Protein AF-A0A166CBW1-F1 (afdb_monomer_lite)

Radius of gyration: 19.5 Å; chains: 1; bounding box: 49×28×59 Å

Structure (mmCIF, N/CA/C/O backbone):
data_AF-A0A166CBW1-F1
#
_entry.id   AF-A0A166CBW1-F1
#
loop_
_atom_site.group_PDB
_atom_site.id
_atom_site.type_symbol
_atom_site.label_atom_id
_atom_site.label_alt_id
_atom_site.label_comp_id
_atom_site.label_asym_id
_atom_site.label_entity_id
_atom_site.label_seq_id
_atom_site.pdbx_PDB_ins_code
_atom_site.Cartn_x
_atom_site.Cartn_y
_atom_site.Cartn_z
_atom_site.occupancy
_atom_site.B_iso_or_equiv
_atom_site.auth_seq_id
_atom_site.auth_comp_id
_atom_site.auth_asym_id
_atom_site.auth_atom_id
_atom_site.pdbx_PDB_model_num
ATOM 1 N N . MET A 1 1 ? 14.545 -17.785 -44.479 1.00 46.09 1 MET A N 1
ATOM 2 C CA . MET A 1 1 ? 13.657 -17.746 -43.303 1.00 46.09 1 MET A CA 1
ATOM 3 C C . MET A 1 1 ? 14.187 -16.639 -42.418 1.00 46.09 1 MET A C 1
ATOM 5 O O . MET A 1 1 ? 15.347 -16.715 -42.050 1.00 46.09 1 MET A O 1
ATOM 9 N N . MET A 1 2 ? 13.419 -15.570 -42.216 1.00 51.09 2 MET A N 1
ATOM 10 C CA . MET A 1 2 ? 13.699 -14.625 -41.136 1.00 51.09 2 MET A CA 1
ATOM 11 C C . MET A 1 2 ? 13.224 -15.304 -39.861 1.00 51.09 2 MET A C 1
ATOM 13 O O . MET A 1 2 ? 12.076 -15.757 -39.825 1.00 51.09 2 MET A O 1
ATOM 17 N N . ASP A 1 3 ? 14.095 -15.417 -38.865 1.00 53.56 3 ASP A N 1
ATOM 18 C CA . ASP A 1 3 ? 13.648 -15.747 -37.519 1.00 53.56 3 ASP A CA 1
ATOM 19 C C . ASP A 1 3 ? 12.542 -14.754 -37.123 1.00 53.56 3 ASP A C 1
ATOM 21 O O . ASP A 1 3 ? 12.609 -13.574 -37.501 1.00 53.56 3 ASP A O 1
ATOM 25 N N . PRO A 1 4 ? 11.474 -15.210 -36.445 1.00 61.16 4 PRO A N 1
ATOM 26 C CA . PRO A 1 4 ? 10.450 -14.298 -35.963 1.00 61.16 4 PRO A CA 1
ATOM 27 C C . PRO A 1 4 ? 11.124 -13.251 -35.066 1.00 61.16 4 PRO A C 1
ATOM 29 O O . PRO A 1 4 ? 12.078 -13.598 -34.366 1.00 61.16 4 PRO A O 1
ATOM 32 N N . PRO A 1 5 ? 10.674 -11.982 -35.084 1.00 51.97 5 PRO A N 1
ATOM 33 C CA . PRO A 1 5 ? 11.230 -10.975 -34.195 1.00 51.97 5 PRO A CA 1
ATOM 34 C C . PRO A 1 5 ? 11.133 -11.515 -32.773 1.00 51.97 5 PRO A C 1
ATOM 36 O O . PRO A 1 5 ? 10.035 -11.812 -32.294 1.00 51.97 5 PRO A O 1
ATOM 39 N N . ASP A 1 6 ? 12.293 -11.701 -32.148 1.00 55.94 6 ASP A N 1
ATOM 40 C CA . ASP A 1 6 ? 12.394 -12.076 -30.751 1.00 55.94 6 ASP A CA 1
ATOM 41 C C . ASP A 1 6 ? 11.720 -10.971 -29.939 1.00 55.94 6 ASP A C 1
ATOM 43 O O . ASP A 1 6 ? 12.257 -9.885 -29.727 1.00 55.94 6 ASP A O 1
ATOM 47 N N . ASN A 1 7 ? 10.464 -11.221 -29.588 1.00 52.72 7 ASN A N 1
ATOM 48 C CA . ASN A 1 7 ? 9.661 -10.321 -28.783 1.00 52.72 7 ASN A CA 1
ATOM 49 C C . ASN A 1 7 ? 9.796 -10.661 -27.292 1.00 52.72 7 ASN A C 1
ATOM 51 O O . ASN A 1 7 ? 8.966 -10.233 -26.489 1.00 52.72 7 ASN A O 1
ATOM 55 N N . SER A 1 8 ? 10.824 -11.421 -26.894 1.00 55.44 8 SER A N 1
ATOM 56 C CA . SER A 1 8 ? 11.202 -11.531 -25.489 1.00 55.44 8 SER A CA 1
ATOM 57 C C . SER A 1 8 ? 12.019 -10.299 -25.098 1.00 55.44 8 SER A C 1
ATOM 59 O O . SER A 1 8 ? 13.226 -10.321 -24.895 1.00 55.44 8 SER A O 1
ATOM 61 N N . SER A 1 9 ? 11.356 -9.144 -25.033 1.00 59.44 9 SER A N 1
ATOM 62 C CA . SER A 1 9 ? 11.990 -7.966 -24.458 1.00 59.44 9 SER A CA 1
ATOM 63 C C . SER A 1 9 ? 12.385 -8.295 -23.014 1.00 59.44 9 SER A C 1
ATOM 65 O O . SER A 1 9 ? 11.507 -8.393 -22.154 1.00 59.44 9 SER A O 1
ATOM 67 N N . ASP A 1 10 ? 13.688 -8.410 -22.739 1.00 72.62 10 ASP A N 1
ATOM 68 C CA . ASP A 1 10 ? 14.300 -8.434 -21.396 1.00 72.62 10 ASP A CA 1
ATOM 69 C C . ASP A 1 10 ? 14.162 -7.056 -20.704 1.00 72.62 10 ASP A C 1
ATOM 71 O O . ASP A 1 10 ? 15.073 -6.502 -20.074 1.00 72.62 10 ASP A O 1
ATOM 75 N N . GLU A 1 11 ? 12.990 -6.439 -20.867 1.00 82.50 11 GLU A N 1
ATOM 76 C CA . GLU A 1 11 ? 12.645 -5.157 -20.291 1.00 82.50 11 GLU A CA 1
ATOM 77 C C . GLU A 1 11 ? 12.400 -5.356 -18.800 1.00 82.50 11 GLU A C 1
ATOM 79 O O . GLU A 1 11 ? 11.469 -6.038 -18.370 1.00 82.50 11 GLU A O 1
ATOM 84 N N . HIS A 1 12 ? 13.253 -4.724 -18.008 1.00 88.31 12 HIS A N 1
ATOM 85 C CA . HIS A 1 12 ? 13.057 -4.603 -16.579 1.00 88.31 12 HIS A CA 1
ATOM 86 C C . HIS A 1 12 ? 12.643 -3.171 -16.279 1.00 88.31 12 HIS A C 1
ATOM 88 O O . HIS A 1 12 ? 13.265 -2.209 -16.730 1.00 88.31 12 HIS A O 1
ATOM 94 N N . VAL A 1 13 ? 11.578 -3.014 -15.509 1.00 91.81 13 VAL A N 1
ATOM 95 C CA . VAL A 1 13 ? 11.060 -1.720 -15.091 1.00 91.81 13 VAL A CA 1
ATOM 96 C C . VAL A 1 13 ? 11.214 -1.575 -13.592 1.00 91.81 13 VAL A C 1
ATOM 98 O O . VAL A 1 13 ? 10.869 -2.470 -12.823 1.00 91.81 13 VAL A O 1
ATOM 101 N N . LYS A 1 14 ? 11.724 -0.431 -13.153 1.00 93.50 14 LYS A N 1
ATOM 102 C CA . LYS A 1 14 ? 11.698 -0.056 -11.745 1.00 93.50 14 LYS A CA 1
ATOM 103 C C . LYS A 1 14 ? 10.451 0.773 -11.516 1.00 93.50 14 LYS A C 1
ATOM 105 O O . LYS A 1 14 ? 10.295 1.822 -12.141 1.00 93.50 14 LYS A O 1
ATOM 110 N N . ALA A 1 15 ? 9.586 0.339 -10.612 1.00 95.00 15 ALA A N 1
ATOM 111 C CA . ALA A 1 15 ? 8.393 1.090 -10.245 1.00 95.00 15 ALA A CA 1
ATOM 112 C C . ALA A 1 15 ? 8.364 1.347 -8.739 1.00 95.00 15 ALA A C 1
ATOM 114 O O . ALA A 1 15 ? 8.660 0.452 -7.946 1.00 95.00 15 ALA A O 1
ATOM 115 N N . GLU A 1 16 ? 8.001 2.569 -8.356 1.00 96.06 16 GLU A N 1
ATOM 116 C CA . GLU A 1 16 ? 7.504 2.864 -7.015 1.00 96.06 16 GLU A CA 1
ATOM 117 C C . GLU A 1 16 ? 6.006 2.564 -6.994 1.00 96.06 16 GLU A C 1
ATOM 119 O O . GLU A 1 16 ? 5.274 2.917 -7.916 1.00 96.06 16 GLU A O 1
ATOM 124 N N . PHE A 1 17 ? 5.527 1.956 -5.923 1.00 94.31 17 PHE A N 1
ATOM 125 C CA . PHE A 1 17 ? 4.106 1.803 -5.659 1.00 94.31 17 PHE A CA 1
ATOM 126 C C . PHE A 1 17 ? 3.786 2.380 -4.282 1.00 94.31 17 PHE A C 1
ATOM 128 O O . PHE A 1 17 ? 4.501 2.190 -3.295 1.00 94.31 17 PHE A O 1
ATOM 135 N N . LYS A 1 18 ? 2.672 3.098 -4.222 1.00 97.19 18 LYS A N 1
ATOM 136 C CA . LYS A 1 18 ? 2.071 3.662 -3.021 1.00 97.19 18 LYS A CA 1
ATOM 137 C C . LYS A 1 18 ? 0.695 3.032 -2.876 1.00 97.19 18 LYS A C 1
ATOM 139 O O . LYS A 1 18 ? -0.199 3.300 -3.674 1.00 97.19 18 LYS A O 1
ATOM 144 N N . ILE A 1 19 ? 0.535 2.210 -1.848 1.00 97.62 19 ILE A N 1
ATOM 145 C CA . ILE A 1 19 ? -0.735 1.573 -1.513 1.00 97.62 19 ILE A CA 1
ATOM 146 C C . ILE A 1 19 ? -1.317 2.279 -0.292 1.00 97.62 19 ILE A C 1
ATOM 148 O O . ILE A 1 19 ? -0.668 2.383 0.752 1.00 97.62 19 ILE A O 1
ATOM 152 N N . THR A 1 20 ? -2.544 2.764 -0.432 1.00 98.19 20 THR A N 1
ATOM 153 C CA . THR A 1 20 ? -3.283 3.491 0.598 1.00 98.19 20 THR A CA 1
ATOM 154 C C . THR A 1 20 ? -4.475 2.653 1.039 1.00 98.19 20 THR A C 1
ATOM 156 O O . THR A 1 20 ? -5.394 2.435 0.259 1.00 98.19 20 THR A O 1
ATOM 159 N N . LEU A 1 21 ? -4.490 2.218 2.295 1.00 98.44 21 LEU A N 1
ATOM 160 C CA . LEU A 1 21 ? -5.687 1.717 2.964 1.00 98.44 21 LEU A CA 1
ATOM 161 C C . LEU A 1 21 ? -6.493 2.918 3.467 1.00 98.44 21 LEU A C 1
ATOM 163 O O . LEU A 1 21 ? -6.024 3.707 4.297 1.00 98.44 21 LEU A O 1
ATOM 167 N N . LYS A 1 22 ? -7.700 3.076 2.934 1.00 98.25 22 LYS A N 1
ATOM 168 C CA . LYS A 1 22 ? -8.571 4.209 3.232 1.00 98.25 22 LYS A CA 1
ATOM 169 C C . LYS A 1 22 ? -9.218 4.003 4.597 1.00 98.25 22 LYS A C 1
ATOM 171 O O . LYS A 1 22 ? -9.996 3.076 4.790 1.00 98.25 22 LYS A O 1
ATOM 176 N N . ASP A 1 23 ? -8.921 4.904 5.526 1.00 97.81 23 ASP A N 1
ATOM 177 C CA . ASP A 1 23 ? -9.861 5.226 6.602 1.00 97.81 23 ASP A CA 1
ATOM 178 C C . ASP A 1 23 ? -11.084 5.893 5.961 1.00 97.81 23 ASP A C 1
ATOM 180 O O . ASP A 1 23 ? -10.951 6.936 5.311 1.00 97.81 23 ASP A O 1
ATOM 184 N N . GLN A 1 24 ? -12.234 5.240 6.091 1.00 97.44 24 GLN A N 1
ATOM 185 C CA . GLN A 1 24 ? -13.496 5.607 5.457 1.00 97.44 24 GLN A CA 1
ATOM 186 C C . GLN A 1 24 ? -14.334 6.574 6.308 1.00 97.44 24 GLN A C 1
ATOM 188 O O . GLN A 1 24 ? -15.399 6.988 5.860 1.00 97.44 24 GLN A O 1
ATOM 193 N N . ILE A 1 25 ? -13.870 6.927 7.513 1.00 96.50 25 ILE A N 1
ATOM 194 C CA . ILE A 1 25 ? -14.605 7.748 8.484 1.00 96.50 25 ILE A CA 1
ATOM 195 C C . ILE A 1 25 ? -13.850 9.049 8.760 1.00 96.50 25 ILE A C 1
ATOM 197 O O . ILE A 1 25 ? -14.377 10.133 8.532 1.00 96.50 25 ILE A O 1
ATOM 201 N N . ASN A 1 26 ? -12.600 8.956 9.223 1.00 94.56 26 ASN A N 1
ATOM 202 C CA . ASN A 1 26 ? -11.856 10.116 9.732 1.00 94.56 26 ASN A CA 1
ATOM 203 C C . ASN A 1 26 ? -10.831 10.658 8.732 1.00 94.56 26 ASN A C 1
ATOM 205 O O . ASN A 1 26 ? -10.049 11.547 9.069 1.00 94.56 26 ASN A O 1
ATOM 209 N N . MET A 1 27 ? -10.781 10.093 7.520 1.00 93.19 27 MET A N 1
ATOM 210 C CA . MET A 1 27 ? -9.808 10.435 6.476 1.00 93.19 27 MET A CA 1
ATOM 211 C C . MET A 1 27 ? -8.336 10.227 6.883 1.00 93.19 27 MET A C 1
ATOM 213 O O . MET A 1 27 ? -7.422 10.657 6.177 1.00 93.19 27 MET A O 1
ATOM 217 N N . LYS A 1 28 ? -8.068 9.503 7.979 1.00 96.56 28 LYS A N 1
ATOM 218 C CA . LYS A 1 28 ? -6.715 9.198 8.455 1.00 96.56 28 LYS A CA 1
ATOM 219 C C . LYS A 1 28 ? -6.184 7.918 7.812 1.00 96.56 28 LYS A C 1
ATOM 221 O O . LYS A 1 28 ? -6.050 6.870 8.438 1.00 96.56 28 LYS A O 1
ATOM 226 N N . HIS A 1 29 ? -5.903 8.002 6.518 1.00 97.62 29 HIS A N 1
ATOM 227 C CA . HIS A 1 29 ? -5.494 6.848 5.724 1.00 97.62 29 HIS A CA 1
ATOM 228 C C . HIS A 1 29 ? -4.154 6.247 6.180 1.00 97.62 29 HIS A C 1
ATOM 230 O O . HIS A 1 29 ? -3.249 6.953 6.625 1.00 97.62 29 HIS A O 1
ATOM 236 N N . TYR A 1 30 ? -4.010 4.933 6.009 1.00 97.88 30 TYR A N 1
ATOM 237 C CA . TYR A 1 30 ? -2.751 4.227 6.224 1.00 97.88 30 TYR A CA 1
ATOM 238 C C . TYR A 1 30 ? -2.058 3.995 4.883 1.00 97.88 30 TYR A C 1
ATOM 240 O O . TYR A 1 30 ? -2.655 3.447 3.962 1.00 97.88 30 TYR A O 1
ATOM 248 N N . ILE A 1 31 ? -0.800 4.412 4.757 1.00 97.81 31 ILE A N 1
ATOM 249 C CA . ILE A 1 31 ? -0.070 4.394 3.486 1.00 97.81 31 ILE A CA 1
ATOM 250 C C . ILE A 1 31 ? 1.208 3.579 3.657 1.00 97.81 31 ILE A C 1
ATOM 252 O O . ILE A 1 31 ? 1.960 3.798 4.606 1.00 97.81 31 ILE A O 1
ATOM 256 N N . LYS A 1 32 ? 1.495 2.696 2.697 1.00 97.75 32 LYS A N 1
ATOM 257 C CA . LYS A 1 32 ? 2.827 2.115 2.512 1.00 97.75 32 LYS A CA 1
ATOM 258 C C . LYS A 1 32 ? 3.351 2.388 1.114 1.00 97.75 32 LYS A C 1
ATOM 260 O O . LYS A 1 32 ? 2.602 2.394 0.140 1.00 97.75 32 LYS A O 1
ATOM 265 N N . ARG A 1 33 ? 4.663 2.598 1.043 1.00 97.12 33 ARG A N 1
ATOM 266 C CA . ARG A 1 33 ? 5.416 2.795 -0.193 1.00 97.12 33 ARG A CA 1
ATOM 267 C C . ARG A 1 33 ? 6.500 1.747 -0.306 1.00 97.12 33 ARG A C 1
ATOM 269 O O . ARG A 1 33 ? 7.038 1.296 0.707 1.00 97.12 33 ARG A O 1
ATOM 276 N N . GLY A 1 34 ? 6.797 1.356 -1.527 1.00 94.88 34 GLY A N 1
ATOM 277 C CA . GLY A 1 34 ? 7.945 0.529 -1.826 1.00 94.88 34 GLY A CA 1
ATOM 278 C C . GLY A 1 34 ? 8.311 0.665 -3.286 1.00 94.88 34 GLY A C 1
ATOM 279 O O . GLY A 1 34 ? 7.589 1.273 -4.073 1.00 94.88 34 GLY A O 1
ATOM 280 N N . THR A 1 35 ? 9.452 0.089 -3.618 1.00 95.12 35 THR A N 1
ATOM 281 C CA . THR A 1 35 ? 10.009 0.145 -4.957 1.00 95.12 35 THR A CA 1
ATOM 282 C C . THR A 1 35 ? 10.544 -1.226 -5.284 1.00 95.12 35 THR A C 1
ATOM 284 O O . THR A 1 35 ? 11.209 -1.838 -4.448 1.00 95.12 35 THR A O 1
A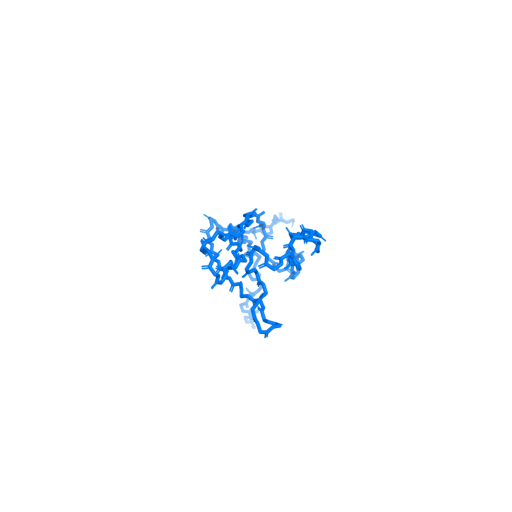TOM 287 N N . ASN A 1 36 ? 10.268 -1.704 -6.489 1.00 93.56 36 ASN A N 1
ATOM 288 C CA . ASN A 1 36 ? 10.799 -2.976 -6.943 1.00 93.56 36 ASN A CA 1
ATOM 289 C C . ASN A 1 36 ? 11.106 -2.945 -8.441 1.00 93.56 36 ASN A C 1
ATOM 291 O O . ASN A 1 36 ? 10.588 -2.101 -9.178 1.00 93.56 36 ASN A O 1
ATOM 295 N N . TRP A 1 37 ? 11.968 -3.867 -8.860 1.00 92.00 37 TRP A N 1
ATOM 296 C CA . TRP A 1 37 ? 12.161 -4.204 -10.262 1.00 92.00 37 TRP A CA 1
ATOM 297 C C . TRP A 1 37 ? 11.157 -5.279 -10.673 1.00 92.00 37 TRP A C 1
ATOM 299 O O . TRP A 1 37 ? 10.965 -6.260 -9.956 1.00 92.00 37 TRP A O 1
ATOM 309 N N . PHE A 1 38 ? 10.538 -5.078 -11.828 1.00 88.81 38 PHE A N 1
ATOM 310 C CA . PHE A 1 38 ? 9.599 -5.995 -12.457 1.00 88.81 38 PHE A CA 1
ATOM 311 C C . PHE A 1 38 ? 10.089 -6.292 -13.871 1.00 88.81 38 PHE A C 1
ATOM 313 O O . PHE A 1 38 ? 10.538 -5.391 -14.569 1.00 88.81 38 PHE A O 1
ATOM 320 N N . GLY A 1 39 ? 10.012 -7.542 -14.288 1.00 88.12 39 GLY A N 1
ATOM 321 C CA . GLY A 1 39 ? 10.478 -8.019 -15.585 1.00 88.12 39 GLY A CA 1
ATOM 322 C C . GLY A 1 39 ? 10.176 -9.510 -15.760 1.00 88.12 39 GLY A C 1
ATOM 323 O O . GLY A 1 39 ? 9.728 -10.150 -14.801 1.00 88.12 39 GLY A O 1
ATOM 324 N N . PRO A 1 40 ? 10.427 -10.076 -16.951 1.00 83.88 40 PRO A N 1
ATOM 325 C CA . PRO A 1 40 ? 10.058 -11.454 -17.291 1.00 83.88 40 PRO A CA 1
ATOM 326 C C . PRO A 1 40 ? 10.619 -12.520 -16.337 1.00 83.88 40 PRO A C 1
ATOM 328 O O . PRO A 1 40 ? 9.967 -13.529 -16.088 1.00 83.88 40 PRO A O 1
ATOM 331 N N . SER A 1 41 ? 11.809 -12.288 -15.773 1.00 81.25 41 SER A N 1
ATOM 332 C CA . SER A 1 41 ? 12.495 -13.205 -14.848 1.00 81.25 41 SER A CA 1
ATOM 333 C C . SER A 1 41 ? 12.310 -12.853 -13.363 1.00 81.25 41 SER A C 1
ATOM 335 O O . SER A 1 41 ? 12.856 -13.524 -12.486 1.00 81.25 41 SER A O 1
ATOM 337 N N . THR A 1 42 ? 11.538 -11.807 -13.051 1.00 81.19 42 THR A N 1
ATOM 338 C CA . THR A 1 42 ? 11.241 -11.411 -11.664 1.00 81.19 42 THR A CA 1
ATOM 339 C C . THR A 1 42 ? 10.019 -12.149 -11.117 1.00 81.19 42 THR A C 1
ATOM 341 O O . THR A 1 42 ? 9.215 -12.703 -11.865 1.00 81.19 42 THR A O 1
ATOM 344 N N . LEU A 1 43 ? 9.842 -12.143 -9.791 1.00 78.38 43 LEU A N 1
ATOM 345 C CA . LEU A 1 43 ? 8.605 -12.640 -9.188 1.00 78.38 43 LEU A CA 1
ATOM 346 C C . LEU A 1 43 ? 7.399 -11.886 -9.769 1.00 78.38 43 LEU A C 1
ATOM 348 O O . LEU A 1 43 ? 7.345 -10.659 -9.719 1.00 78.38 43 LEU A O 1
ATOM 352 N N . HIS A 1 44 ? 6.398 -12.637 -10.232 1.00 77.88 44 HIS A N 1
ATOM 353 C CA . HIS A 1 44 ? 5.151 -12.105 -10.800 1.00 77.88 44 HIS A CA 1
ATOM 354 C C . HIS A 1 44 ? 4.356 -11.206 -9.835 1.00 77.88 44 HIS A C 1
ATOM 356 O O . HIS A 1 44 ? 3.439 -10.502 -10.250 1.00 77.88 44 HIS A O 1
ATOM 362 N N . SER A 1 45 ? 4.682 -11.233 -8.541 1.00 81.75 45 SER A N 1
ATOM 363 C CA . SER A 1 45 ? 4.043 -10.416 -7.515 1.00 81.75 45 SER A CA 1
ATOM 364 C C . SER A 1 45 ? 5.061 -9.894 -6.511 1.00 81.75 45 SER A C 1
ATOM 366 O O . SER A 1 45 ? 6.011 -10.593 -6.155 1.00 81.75 45 SER A O 1
ATOM 368 N N . TRP A 1 46 ? 4.797 -8.706 -5.978 1.00 87.38 46 TRP A N 1
ATOM 369 C CA . TRP A 1 46 ? 5.539 -8.127 -4.867 1.00 87.38 46 TRP A CA 1
ATOM 370 C C . TRP A 1 46 ? 4.564 -7.526 -3.853 1.00 87.38 46 TRP A C 1
ATOM 372 O O . TRP A 1 46 ? 3.489 -7.047 -4.213 1.00 87.38 46 TRP A O 1
ATOM 382 N N . GLY A 1 47 ? 4.945 -7.529 -2.579 1.00 89.56 47 GLY A N 1
ATOM 383 C CA . GLY A 1 47 ? 4.172 -6.907 -1.515 1.00 89.56 47 GLY A CA 1
ATOM 384 C C . GLY A 1 47 ? 4.936 -6.874 -0.200 1.00 89.56 47 GLY A C 1
ATOM 385 O O . GLY A 1 47 ? 6.123 -7.184 -0.125 1.00 89.56 47 GLY A O 1
ATOM 386 N N . TRP A 1 48 ? 4.223 -6.540 0.870 1.00 91.81 48 TRP A N 1
ATOM 387 C CA . TRP A 1 48 ? 4.740 -6.653 2.229 1.00 91.81 48 TRP A CA 1
ATOM 388 C C . TRP A 1 48 ? 4.172 -7.911 2.874 1.00 91.81 48 TRP A C 1
ATOM 390 O O . TRP A 1 48 ? 2.955 -8.064 2.914 1.00 91.81 48 TRP A O 1
ATOM 400 N N . GLY A 1 49 ? 5.026 -8.749 3.473 1.00 91.94 49 GLY A N 1
ATOM 401 C CA . GLY A 1 49 ? 4.567 -9.907 4.258 1.00 91.94 49 GLY A CA 1
ATOM 402 C C . GLY A 1 49 ? 3.643 -9.527 5.427 1.00 91.94 49 GLY A C 1
ATOM 403 O O . GLY A 1 49 ? 2.848 -10.334 5.889 1.00 91.94 49 GLY A O 1
ATOM 404 N N . SER A 1 50 ? 3.702 -8.270 5.876 1.00 93.19 50 SER A N 1
ATOM 405 C CA . SER A 1 50 ? 2.717 -7.665 6.773 1.00 93.19 50 SER A CA 1
ATOM 406 C C . SER A 1 50 ? 2.448 -6.227 6.338 1.00 93.19 50 SER A C 1
ATOM 408 O O . SER A 1 50 ? 3.333 -5.369 6.413 1.00 93.19 50 SER A O 1
ATOM 410 N N . PHE A 1 51 ? 1.239 -5.942 5.847 1.00 95.06 51 PHE A N 1
ATOM 411 C CA . PHE A 1 51 ? 0.848 -4.588 5.445 1.00 95.06 51 PHE A CA 1
ATOM 412 C C . PHE A 1 51 ? 0.489 -3.732 6.663 1.00 95.06 51 PHE A C 1
ATOM 414 O O . PHE A 1 51 ? 1.131 -2.715 6.906 1.00 95.06 51 PHE A O 1
ATOM 421 N N . ILE A 1 52 ? -0.480 -4.190 7.455 1.00 96.38 52 ILE A N 1
ATOM 422 C CA . ILE A 1 52 ? -0.972 -3.555 8.678 1.00 96.38 52 ILE A CA 1
ATOM 423 C C . ILE A 1 52 ? -1.226 -4.648 9.731 1.00 96.38 52 ILE A C 1
ATOM 425 O O . ILE A 1 52 ? -1.672 -5.739 9.371 1.00 96.38 52 ILE A O 1
ATOM 429 N N . PRO A 1 53 ? -0.977 -4.402 11.031 1.00 96.12 53 PRO A N 1
ATOM 430 C CA . PRO A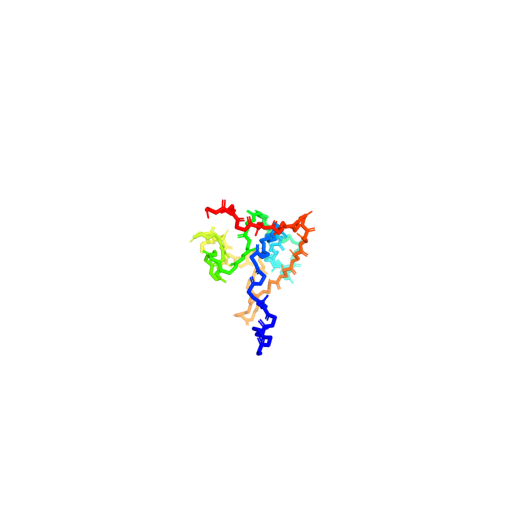 1 53 ? -1.385 -5.338 12.073 1.00 96.12 53 PRO A CA 1
ATOM 431 C C . PRO A 1 53 ? -2.904 -5.547 12.070 1.00 96.12 53 PRO A C 1
ATOM 433 O O . PRO A 1 53 ? -3.650 -4.567 12.071 1.00 96.12 53 PRO A O 1
ATOM 436 N N . LEU A 1 54 ? -3.369 -6.796 12.173 1.00 95.94 54 LEU A N 1
ATOM 437 C CA . LEU A 1 54 ? -4.806 -7.113 12.211 1.00 95.94 54 LEU A CA 1
ATOM 438 C C . LEU A 1 54 ? -5.543 -6.367 13.331 1.00 95.94 54 LEU A C 1
ATOM 440 O O . LEU A 1 54 ? -6.621 -5.831 13.105 1.00 95.94 54 LEU A O 1
ATOM 444 N N . LYS A 1 55 ? -4.911 -6.215 14.504 1.00 96.94 55 LYS A N 1
ATOM 445 C CA . LYS A 1 55 ? -5.456 -5.412 15.612 1.00 96.94 55 LYS A CA 1
ATOM 446 C C . LYS A 1 55 ? -5.780 -3.967 15.220 1.00 96.94 55 LYS A C 1
ATOM 448 O O . LYS A 1 55 ? -6.698 -3.383 15.768 1.00 96.94 55 LYS A O 1
ATOM 453 N N . ASN A 1 56 ? -5.020 -3.387 14.288 1.00 96.50 56 ASN A N 1
ATOM 454 C CA . ASN A 1 56 ? -5.260 -2.035 13.795 1.00 96.50 56 ASN A CA 1
ATOM 455 C C . ASN A 1 56 ? -6.303 -2.025 12.678 1.00 96.50 56 ASN A C 1
ATOM 457 O O . ASN A 1 56 ? -7.057 -1.068 12.590 1.00 96.50 56 ASN A O 1
ATOM 461 N N . LEU A 1 57 ? -6.330 -3.056 11.830 1.00 97.25 57 LEU A N 1
ATOM 462 C CA . LEU A 1 57 ? -7.320 -3.189 10.761 1.00 97.25 57 LEU A CA 1
ATOM 463 C C . LEU A 1 57 ? -8.743 -3.333 11.324 1.00 97.25 57 LEU A C 1
ATOM 465 O O . LEU A 1 57 ? -9.666 -2.713 10.810 1.00 97.25 57 LEU A O 1
ATOM 469 N N . HIS A 1 58 ? -8.897 -4.111 12.399 1.00 96.56 58 HIS A N 1
ATOM 470 C CA . HIS A 1 58 ? -10.181 -4.365 13.060 1.00 96.56 58 HIS A CA 1
ATOM 471 C C . HIS A 1 58 ? -10.555 -3.337 14.138 1.00 96.56 58 HIS A C 1
ATOM 473 O O . HIS A 1 58 ? -11.638 -3.421 14.718 1.00 96.56 58 HIS A O 1
ATOM 479 N N . ASP A 1 59 ? -9.686 -2.365 14.419 1.00 96.69 59 ASP A N 1
ATOM 480 C CA . ASP A 1 59 ? -10.013 -1.267 15.323 1.00 96.69 59 ASP A CA 1
ATOM 481 C C . ASP A 1 59 ? -11.038 -0.345 14.650 1.00 96.69 59 ASP A C 1
ATOM 483 O O . ASP A 1 59 ? -10.706 0.434 13.751 1.00 96.69 59 ASP A O 1
ATOM 487 N N . ARG A 1 60 ? -12.296 -0.432 15.097 1.00 94.81 60 ARG A N 1
ATOM 488 C CA . ARG A 1 60 ? -13.411 0.356 14.551 1.00 94.81 60 ARG A CA 1
ATOM 489 C C . ARG A 1 60 ? -13.154 1.861 14.622 1.00 94.81 60 ARG A C 1
ATOM 491 O 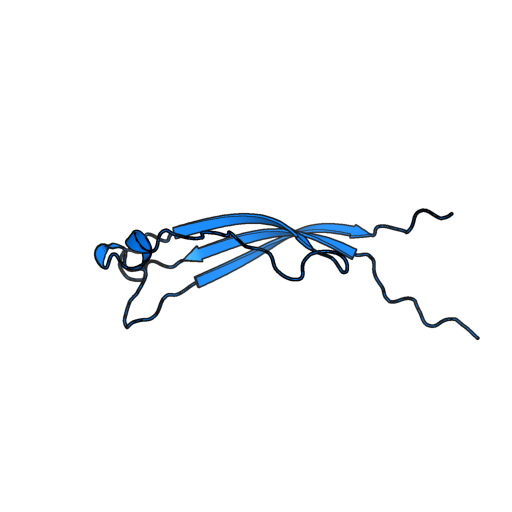O . ARG A 1 60 ? -13.614 2.583 13.743 1.00 94.81 60 ARG A O 1
ATOM 498 N N . ALA A 1 61 ? -12.380 2.337 15.602 1.00 95.50 61 ALA A N 1
ATOM 499 C CA . ALA A 1 61 ? -12.059 3.758 15.727 1.00 95.50 61 ALA A CA 1
ATOM 500 C C . ALA A 1 61 ? -11.151 4.261 14.589 1.00 95.50 61 ALA A C 1
ATOM 502 O O . ALA A 1 61 ? -11.109 5.459 14.316 1.00 95.50 61 ALA A O 1
ATOM 503 N N . LYS A 1 62 ? -10.440 3.357 13.902 1.00 96.38 62 LYS A N 1
ATOM 504 C CA . LYS A 1 62 ? -9.562 3.690 12.769 1.00 96.38 62 LYS A CA 1
ATOM 505 C C . LYS A 1 62 ? -10.275 3.704 11.419 1.00 96.38 62 LYS A C 1
ATOM 507 O O . LYS A 1 62 ? -9.653 4.077 10.431 1.00 96.38 62 LYS A O 1
ATOM 512 N N . GLY A 1 63 ? -11.537 3.274 11.358 1.00 97.50 63 GLY A N 1
ATOM 513 C CA . GLY A 1 63 ? -12.387 3.414 10.172 1.00 97.50 63 GLY A CA 1
ATOM 514 C C . GLY A 1 63 ? -11.929 2.659 8.917 1.00 97.50 63 GLY A C 1
ATOM 515 O O . GLY A 1 63 ? -12.406 2.956 7.824 1.00 97.50 63 GLY A O 1
ATOM 516 N N . PHE A 1 64 ? -11.010 1.692 9.027 1.00 98.00 64 PHE A N 1
AT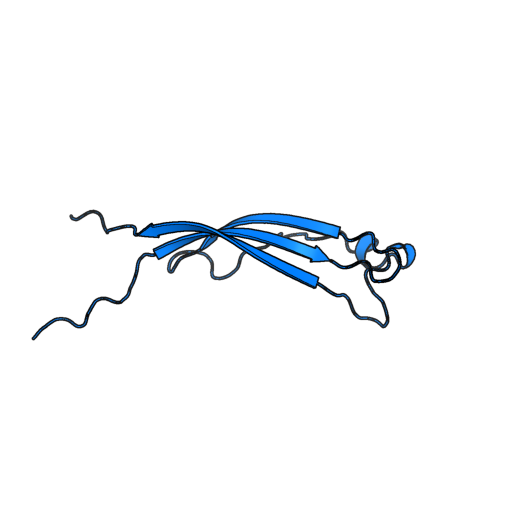OM 517 C CA . PHE A 1 64 ? -10.514 0.938 7.866 1.00 98.00 64 PHE A CA 1
ATOM 518 C C . PHE A 1 64 ? -11.521 -0.080 7.321 1.00 98.00 64 PHE A C 1
ATOM 520 O O . PHE A 1 64 ? -11.499 -0.377 6.127 1.00 98.00 64 PHE A O 1
ATOM 527 N N . ILE A 1 65 ? -12.408 -0.588 8.179 1.00 97.88 65 ILE A N 1
ATOM 528 C CA . ILE A 1 65 ? -13.518 -1.469 7.811 1.00 97.88 65 ILE A CA 1
ATOM 529 C C . ILE A 1 65 ? -14.826 -0.741 8.123 1.00 97.88 65 ILE A C 1
ATOM 531 O O . ILE A 1 65 ? -15.060 -0.349 9.266 1.00 97.88 65 ILE A O 1
ATOM 535 N N . VAL A 1 66 ? -15.668 -0.579 7.107 1.00 96.38 66 VAL A N 1
ATOM 536 C CA . VAL A 1 66 ? -17.040 -0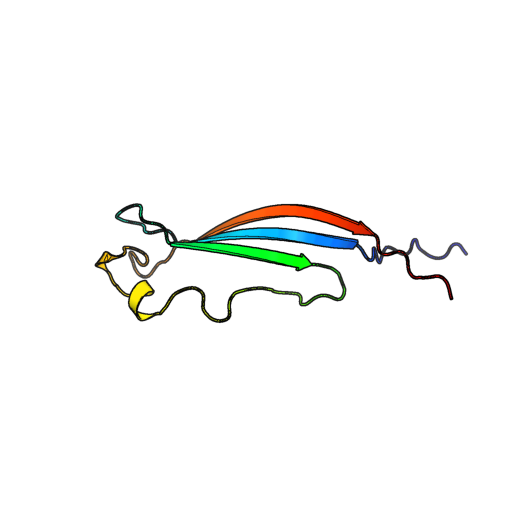.061 7.203 1.00 96.38 66 VAL A CA 1
ATOM 537 C C . VAL A 1 66 ? -17.912 -1.013 6.397 1.00 96.38 66 VAL A C 1
ATOM 539 O O . VAL A 1 66 ? -17.551 -1.329 5.266 1.00 96.38 66 VAL A O 1
ATOM 542 N N . GLU A 1 67 ? -19.002 -1.505 6.992 1.00 95.44 67 GLU A N 1
ATOM 543 C CA . GLU A 1 67 ? -19.892 -2.503 6.365 1.00 95.44 67 GLU A CA 1
ATOM 544 C C . GLU A 1 67 ? -19.127 -3.745 5.870 1.00 95.44 67 GLU A C 1
ATOM 546 O O . GLU A 1 67 ? -19.255 -4.163 4.723 1.00 95.44 67 GLU A O 1
ATOM 551 N N . ASP A 1 68 ? -18.248 -4.284 6.725 1.00 95.12 68 ASP A N 1
ATOM 552 C CA . ASP A 1 68 ? -17.362 -5.424 6.431 1.00 95.12 68 ASP A CA 1
ATOM 553 C C . ASP A 1 68 ? -16.476 -5.261 5.178 1.00 95.12 68 ASP A C 1
ATOM 555 O O . ASP A 1 68 ? -15.847 -6.208 4.708 1.00 95.12 68 ASP A O 1
ATOM 559 N N . CYS A 1 69 ? -16.343 -4.030 4.678 1.00 96.50 69 CYS A N 1
ATOM 560 C CA . CYS A 1 69 ? -15.559 -3.692 3.501 1.00 96.50 69 CYS A CA 1
ATOM 561 C C . CYS A 1 69 ? -14.378 -2.788 3.863 1.00 96.50 69 CYS A C 1
ATOM 563 O O . CYS A 1 69 ? -14.524 -1.796 4.581 1.00 96.50 69 CYS A O 1
ATOM 565 N N . CYS A 1 70 ? -13.205 -3.082 3.297 1.00 97.25 70 CYS A N 1
ATOM 566 C CA . CYS A 1 70 ? -12.042 -2.194 3.312 1.00 97.25 70 CYS A CA 1
ATOM 567 C C . CYS A 1 70 ? -11.742 -1.689 1.896 1.00 97.25 70 CYS A C 1
ATOM 569 O O . CYS A 1 70 ? -11.993 -2.382 0.910 1.00 97.25 70 CYS A O 1
ATOM 571 N N . LYS A 1 71 ? -11.217 -0.465 1.785 1.00 97.75 71 LYS A N 1
ATOM 572 C CA . LYS A 1 71 ? -10.914 0.168 0.494 1.00 97.75 71 LYS A CA 1
ATOM 573 C C . LYS A 1 71 ? -9.427 0.445 0.370 1.00 97.75 71 LYS A C 1
ATOM 575 O O . LYS A 1 71 ? -8.832 1.070 1.248 1.00 97.75 71 LYS A O 1
ATOM 580 N N . PHE A 1 72 ? -8.857 0.022 -0.751 1.00 97.50 72 PHE A N 1
ATOM 581 C CA . PHE A 1 72 ? -7.475 0.294 -1.111 1.00 97.50 72 PHE A CA 1
ATOM 582 C C . PHE A 1 72 ? -7.409 1.176 -2.354 1.00 97.50 72 PHE A C 1
ATOM 584 O O . PHE A 1 72 ? -8.195 1.021 -3.284 1.00 97.50 72 PHE A O 1
ATOM 591 N N . GLU A 1 73 ? -6.440 2.078 -2.373 1.00 97.94 73 GLU A N 1
ATOM 592 C CA . GLU A 1 73 ? -6.043 2.858 -3.541 1.00 97.94 73 GLU A CA 1
ATOM 593 C C . GLU A 1 73 ? -4.584 2.521 -3.853 1.00 97.94 73 GLU A C 1
ATOM 595 O O . GLU A 1 73 ? -3.729 2.568 -2.964 1.00 97.94 73 GLU A O 1
ATOM 600 N N . ALA A 1 74 ? -4.305 2.160 -5.103 1.00 96.88 74 ALA A N 1
ATOM 601 C CA . ALA A 1 74 ? -2.967 1.842 -5.575 1.00 96.88 74 ALA A CA 1
ATOM 602 C C . ALA A 1 74 ? -2.509 2.903 -6.576 1.00 96.88 74 ALA A C 1
ATOM 604 O O . ALA A 1 74 ? -3.152 3.122 -7.599 1.00 96.88 74 ALA A O 1
ATOM 605 N N . GLN A 1 75 ? -1.380 3.539 -6.286 1.00 97.69 75 GLN A N 1
ATOM 606 C CA . GLN A 1 75 ? -0.694 4.438 -7.203 1.00 97.69 75 GLN A CA 1
ATOM 607 C C . GLN A 1 75 ? 0.643 3.807 -7.582 1.00 97.69 75 GLN A C 1
ATOM 609 O O . GLN A 1 75 ? 1.429 3.459 -6.703 1.00 97.69 75 GLN A O 1
ATOM 614 N N . ILE A 1 76 ? 0.894 3.666 -8.881 1.00 95.31 76 ILE A N 1
ATOM 615 C CA . ILE A 1 76 ? 2.122 3.082 -9.425 1.00 95.31 76 ILE A CA 1
ATOM 616 C C . ILE A 1 76 ? 2.821 4.155 -10.254 1.00 95.31 76 ILE A C 1
ATOM 618 O O . ILE A 1 76 ? 2.218 4.749 -11.145 1.00 95.31 76 ILE A O 1
ATOM 622 N N . THR A 1 77 ? 4.093 4.387 -9.959 1.00 97.00 77 THR A N 1
ATOM 623 C CA . THR A 1 77 ? 4.947 5.345 -10.654 1.00 97.00 77 THR A CA 1
ATOM 624 C C . THR A 1 77 ? 6.105 4.589 -11.282 1.00 97.00 77 THR A C 1
ATOM 626 O O . THR A 1 77 ? 6.949 4.028 -10.582 1.00 97.00 77 THR A O 1
ATOM 629 N N . LEU A 1 78 ? 6.165 4.590 -12.610 1.00 95.62 78 LEU A N 1
ATOM 630 C CA . LEU A 1 78 ? 7.327 4.096 -13.337 1.00 95.62 78 LEU A CA 1
ATOM 631 C C . LEU A 1 78 ? 8.513 5.038 -13.087 1.00 95.62 78 LEU A C 1
ATOM 633 O O . LEU A 1 78 ? 8.421 6.230 -13.365 1.00 95.62 78 LEU A O 1
ATOM 637 N N . LEU A 1 79 ? 9.614 4.503 -12.563 1.00 95.50 79 LEU A N 1
ATOM 638 C CA . LEU A 1 79 ? 10.828 5.270 -12.281 1.00 95.50 79 LEU A CA 1
ATOM 639 C C . LEU A 1 79 ? 11.831 5.170 -13.427 1.00 95.50 79 LEU A C 1
ATOM 641 O O . LEU A 1 79 ? 12.380 6.180 -13.857 1.00 95.50 79 LEU A O 1
ATOM 645 N N . CYS A 1 80 ? 12.085 3.957 -13.919 1.00 92.94 80 CYS A N 1
ATOM 646 C CA . CYS A 1 80 ? 12.937 3.742 -15.083 1.00 92.94 80 CYS A CA 1
ATOM 647 C C . CYS A 1 80 ? 12.626 2.416 -15.776 1.00 92.94 80 CYS A C 1
ATOM 649 O O . CYS A 1 80 ? 12.001 1.522 -15.203 1.00 92.94 80 CYS A O 1
ATOM 651 N N . LYS A 1 81 ? 13.087 2.309 -17.019 1.00 90.56 81 LYS A N 1
ATOM 652 C CA . LYS A 1 81 ? 13.041 1.105 -17.844 1.00 90.56 81 LYS A CA 1
ATOM 653 C C . LYS A 1 81 ? 14.462 0.790 -18.277 1.00 90.56 81 LYS A C 1
ATOM 655 O O . LYS A 1 81 ? 15.210 1.704 -18.624 1.00 90.56 81 LYS A O 1
ATOM 660 N N . THR A 1 82 ? 14.834 -0.476 -18.248 1.00 86.38 82 THR A N 1
ATOM 661 C CA . THR A 1 82 ? 16.132 -0.948 -18.717 1.00 86.38 82 THR A CA 1
ATOM 662 C C . THR A 1 82 ? 15.918 -2.069 -19.710 1.00 86.38 82 THR A C 1
ATOM 664 O O . THR A 1 82 ? 15.192 -3.018 -19.422 1.00 86.38 82 THR A O 1
ATOM 667 N N . HIS A 1 83 ? 16.596 -1.971 -20.847 1.00 74.19 83 HIS A N 1
ATOM 668 C CA . HIS A 1 83 ? 16.773 -3.081 -21.766 1.00 74.19 83 HIS A CA 1
ATOM 669 C C . HIS A 1 83 ? 18.105 -3.731 -21.415 1.00 74.19 83 HIS A C 1
ATOM 671 O O . HIS A 1 83 ? 19.162 -3.167 -21.709 1.00 74.19 83 HIS A O 1
ATOM 677 N N . LEU A 1 84 ? 18.065 -4.873 -20.731 1.00 61.25 84 LEU A N 1
ATOM 678 C CA . LEU A 1 84 ? 19.256 -5.700 -20.617 1.00 61.25 84 LEU A CA 1
ATOM 679 C C . LEU A 1 84 ? 19.437 -6.352 -21.985 1.00 61.25 84 LEU A C 1
ATOM 681 O O . LEU A 1 84 ? 18.639 -7.188 -22.388 1.00 61.25 84 LEU A O 1
ATOM 685 N N . LYS A 1 85 ? 20.436 -5.901 -22.746 1.00 56.00 85 LYS A N 1
ATOM 686 C CA . LYS A 1 85 ? 20.909 -6.702 -23.872 1.00 56.00 85 LYS A CA 1
ATOM 687 C C . LYS A 1 85 ? 21.650 -7.896 -23.269 1.00 56.00 85 LYS A C 1
ATOM 689 O O . LYS A 1 85 ? 22.471 -7.656 -22.374 1.00 56.00 85 LYS A O 1
ATOM 694 N N . PRO A 1 86 ? 21.381 -9.135 -23.711 1.00 55.16 86 PRO A N 1
ATOM 695 C CA . PRO A 1 86 ? 22.237 -10.260 -23.372 1.00 55.16 86 PRO A CA 1
ATOM 696 C C . PRO A 1 86 ? 23.694 -9.864 -23.639 1.00 55.16 86 PRO A C 1
ATOM 698 O O . PRO A 1 86 ? 23.981 -9.236 -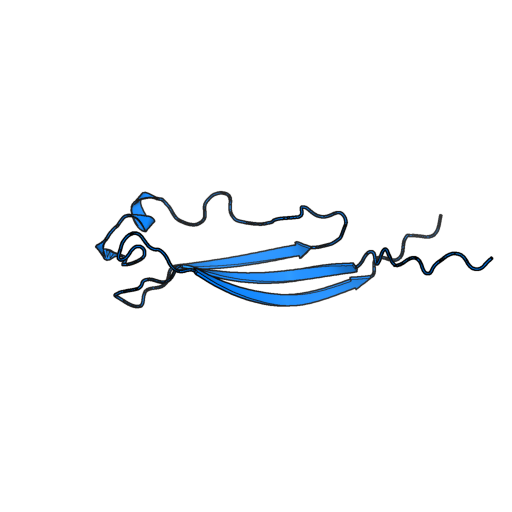24.658 1.00 55.16 86 PRO A O 1
ATOM 701 N N . LEU A 1 87 ? 24.600 -10.143 -22.698 1.00 55.31 87 LEU A N 1
ATOM 702 C CA . LEU A 1 87 ? 26.028 -10.009 -22.978 1.00 55.31 87 LEU A CA 1
ATOM 703 C C . LEU A 1 87 ? 26.348 -11.057 -24.047 1.00 55.31 87 LEU A C 1
ATOM 705 O O . LEU A 1 87 ? 26.255 -12.249 -23.757 1.00 55.31 87 LEU A O 1
ATOM 709 N N . ASP A 1 88 ? 26.660 -10.611 -25.262 1.00 54.94 88 ASP A N 1
ATOM 710 C CA . ASP A 1 88 ? 27.076 -11.492 -26.352 1.00 54.94 88 ASP A CA 1
ATOM 711 C C . ASP A 1 88 ? 28.256 -12.366 -25.869 1.00 54.94 88 ASP A C 1
ATOM 713 O O . ASP A 1 88 ? 29.274 -11.835 -25.412 1.00 54.94 88 ASP A O 1
ATOM 717 N N . SER A 1 89 ? 28.084 -13.694 -25.907 1.00 43.31 89 SER A N 1
ATOM 718 C CA . SER A 1 89 ? 29.097 -14.707 -25.561 1.00 43.31 89 SER A CA 1
ATOM 719 C C . SER A 1 89 ? 29.814 -15.235 -26.792 1.00 43.31 89 SER A C 1
ATOM 721 O O . SER A 1 89 ? 29.080 -15.590 -27.744 1.00 43.31 89 SER A O 1
#

Sequence (89 aa):
MMDPPDNSSDEHVKAEFKITLKDQINMKHYIKRGTNWFGPSTLHSWGWGSFIPLKNLHDRAKGFIVEDCCKFEAQITLLCKTHLKPLDS

Foldseek 3Di:
DPDDPPPQQQKKWKKKKKKWWAQPPPRPIDIDIDIDIDGPPDPPDDDDPDRDPPVLCPPVVSNQADPNDIDMDMDMGTDDMDGPDPPDD

Secondary structure (DSSP, 8-state):
-PPPP-----EEEEEEEEEEEEPSSS---EEEEEEEEESTTS-S----S-SS-HHHHS-GGGTS-BTTB-EEEEEEEEEEEEE------

Organism: Daucus carota subsp. sativus (NCBI:txid79200)

InterPro domains:
  IPR002083 MATH/TRAF domain [PF22486] (7-76)
  IPR002083 MATH/TRAF domain [PS50144] (1-76)
  IPR002083 MATH/TRAF domain [cd00121] (2-77)
  IPR008974 TRAF-like [G3DSA:2.60.210.10] (1-83)

pLDDT: mean 86.69, std 15.73, range [43.31, 98.44]